Protein AF-U4V717-F1 (afdb_monomer_lite)

Organism: NCBI:txid1337887

Radius of gyration: 13.28 Å; chains: 1; bounding box: 32×36×32 Å

Sequence (112 aa):
MDNIWSGIRCFWQEDERPTEAALKHAASLITATRAAGFPPEAASRGYWPTVRLLWKDGKIEVEVHDDHYELYFFSGSARDGNFSIMDYPGTAPDVLEALASEIQKRHSILDL

Structure (mmCIF, N/CA/C/O backbone):
data_AF-U4V717-F1
#
_entry.id   AF-U4V717-F1
#
loop_
_atom_site.group_PDB
_atom_site.id
_atom_site.type_symbol
_atom_site.label_atom_id
_atom_site.label_alt_id
_atom_site.label_comp_id
_atom_site.label_asym_id
_atom_site.label_entity_id
_atom_site.label_seq_id
_atom_site.pdbx_PDB_ins_code
_atom_site.Cartn_x
_atom_site.Cartn_y
_atom_site.Cartn_z
_atom_site.occupancy
_atom_site.B_iso_or_equiv
_atom_site.auth_seq_id
_atom_site.auth_comp_id
_atom_site.auth_asym_id
_atom_site.auth_atom_id
_atom_site.pdbx_PDB_model_num
ATOM 1 N N . MET A 1 1 ? 4.051 -21.411 5.263 1.00 46.00 1 MET A N 1
ATOM 2 C CA . MET A 1 1 ? 4.164 -19.951 5.090 1.00 46.00 1 MET A CA 1
ATOM 3 C C . MET A 1 1 ? 2.771 -19.458 4.803 1.00 46.00 1 MET A C 1
ATOM 5 O O . MET A 1 1 ? 2.181 -19.937 3.840 1.00 46.00 1 MET A O 1
ATOM 9 N N . ASP A 1 2 ? 2.228 -18.600 5.659 1.00 60.19 2 ASP A N 1
ATOM 10 C CA . ASP A 1 2 ? 0.934 -17.985 5.381 1.00 60.19 2 ASP A CA 1
ATOM 11 C C . ASP A 1 2 ? 1.055 -17.169 4.098 1.00 60.19 2 ASP A C 1
ATOM 13 O O . ASP A 1 2 ? 2.011 -16.415 3.913 1.00 60.19 2 ASP A O 1
ATOM 17 N N . ASN A 1 3 ? 0.112 -17.365 3.178 1.00 86.56 3 ASN A N 1
ATOM 18 C CA . ASN A 1 3 ? 0.033 -16.534 1.990 1.00 86.56 3 ASN A CA 1
ATOM 19 C C . ASN A 1 3 ? -0.214 -15.092 2.460 1.00 86.56 3 ASN A C 1
ATOM 21 O O . ASN A 1 3 ? -1.268 -14.807 3.034 1.00 86.56 3 ASN A O 1
ATOM 25 N N . ILE A 1 4 ? 0.755 -14.193 2.253 1.00 92.50 4 ILE A N 1
ATOM 26 C CA . ILE A 1 4 ? 0.673 -12.793 2.699 1.00 92.50 4 ILE A CA 1
ATOM 27 C C . ILE A 1 4 ? -0.559 -12.083 2.118 1.00 92.50 4 ILE A C 1
ATOM 29 O O . ILE A 1 4 ? -1.140 -11.220 2.766 1.00 92.50 4 ILE A O 1
ATOM 33 N N . TRP A 1 5 ? -1.029 -12.540 0.955 1.00 92.94 5 TRP A N 1
ATOM 34 C CA . TRP A 1 5 ? -2.224 -12.054 0.266 1.00 92.94 5 TRP A CA 1
ATOM 35 C C . TRP A 1 5 ? -3.532 -12.697 0.752 1.00 92.94 5 TRP A C 1
ATOM 37 O O . TRP A 1 5 ? -4.608 -12.333 0.291 1.00 92.94 5 TRP A O 1
ATOM 47 N N . SER A 1 6 ? -3.478 -13.658 1.681 1.00 93.31 6 SER A N 1
ATOM 48 C CA . SER A 1 6 ? -4.678 -14.303 2.227 1.00 93.31 6 SER A CA 1
ATOM 49 C C . SER A 1 6 ? -5.608 -13.266 2.857 1.00 93.31 6 SER A C 1
ATOM 51 O O . SER A 1 6 ? -5.154 -12.439 3.649 1.00 93.31 6 SER A O 1
ATOM 53 N N . GLY A 1 7 ? -6.893 -13.308 2.499 1.00 92.69 7 GLY A N 1
ATOM 54 C CA . GLY A 1 7 ? -7.901 -12.343 2.947 1.00 92.69 7 GLY A CA 1
ATOM 55 C C . GLY A 1 7 ? -7.892 -11.000 2.206 1.00 92.69 7 GLY A C 1
ATOM 56 O O . GLY A 1 7 ? -8.760 -10.178 2.475 1.00 92.69 7 GLY A O 1
ATOM 57 N N . ILE A 1 8 ? -6.967 -10.785 1.263 1.00 95.44 8 ILE A N 1
ATOM 58 C CA . ILE A 1 8 ? -6.894 -9.584 0.421 1.00 95.44 8 ILE A CA 1
ATOM 59 C C . ILE A 1 8 ? -7.468 -9.932 -0.953 1.00 95.44 8 ILE A C 1
ATOM 61 O O . ILE A 1 8 ? -7.048 -10.900 -1.588 1.00 95.44 8 ILE A O 1
ATOM 65 N N . ARG A 1 9 ? -8.441 -9.153 -1.433 1.00 94.62 9 ARG A N 1
ATOM 66 C CA . ARG A 1 9 ? -8.997 -9.340 -2.783 1.00 94.62 9 ARG A CA 1
ATOM 67 C C . ARG A 1 9 ? -8.015 -8.799 -3.822 1.00 94.62 9 ARG A C 1
ATOM 69 O O . ARG A 1 9 ? -7.826 -7.590 -3.882 1.00 94.62 9 ARG A O 1
ATOM 76 N N . CYS A 1 10 ? -7.409 -9.662 -4.633 1.00 92.62 10 CYS A N 1
ATOM 77 C CA . CYS A 1 10 ? -6.458 -9.243 -5.667 1.00 92.62 10 CYS A CA 1
ATOM 78 C C . CYS A 1 10 ? -7.134 -9.105 -7.036 1.00 92.62 10 CYS A C 1
ATOM 80 O O . CYS A 1 10 ? -7.779 -10.039 -7.512 1.00 92.62 10 CYS A O 1
ATOM 82 N N . PHE A 1 11 ? -6.942 -7.954 -7.677 1.00 88.38 11 PHE A N 1
ATOM 83 C CA . PHE A 1 11 ? -7.506 -7.603 -8.977 1.00 88.38 11 PHE A CA 1
ATOM 84 C C . PHE A 1 11 ? -6.384 -7.256 -9.966 1.00 88.38 11 PHE A C 1
ATOM 86 O O . PHE A 1 11 ? -6.067 -6.087 -10.187 1.00 88.38 11 PHE A O 1
ATOM 93 N N . TRP A 1 12 ? -5.760 -8.280 -10.543 1.00 85.62 12 TRP A N 1
ATOM 94 C CA . TRP A 1 12 ? -4.886 -8.178 -11.718 1.00 85.62 12 TRP A CA 1
ATOM 95 C C . TRP A 1 12 ? -4.785 -9.542 -12.404 1.00 85.62 12 TRP A C 1
ATOM 97 O O . TRP A 1 12 ? -4.923 -10.581 -11.755 1.00 85.62 12 TRP A O 1
ATOM 107 N N . GLN A 1 13 ? -4.558 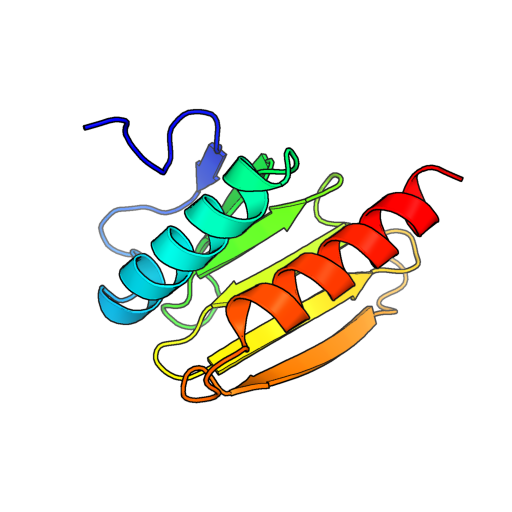-9.534 -13.716 1.00 75.56 13 GLN A N 1
ATOM 108 C CA . GLN A 1 13 ? -4.267 -10.741 -14.492 1.00 75.56 13 GLN A CA 1
ATOM 109 C C . GLN A 1 13 ? -2.754 -10.975 -14.571 1.00 75.56 13 GLN A C 1
ATOM 111 O O . GLN A 1 13 ? -1.965 -10.088 -14.246 1.00 75.56 13 GLN A O 1
ATOM 116 N N . GLU A 1 14 ? -2.341 -12.172 -14.985 1.00 71.56 14 GLU A N 1
ATOM 117 C CA . GLU A 1 14 ? -0.922 -12.550 -15.056 1.00 71.56 14 GLU A CA 1
ATOM 118 C C . GLU A 1 14 ? -0.133 -11.658 -16.030 1.00 71.56 14 GLU A C 1
ATOM 120 O O . GLU A 1 14 ? 0.943 -11.176 -15.681 1.00 71.56 14 GLU A O 1
ATOM 125 N N . ASP A 1 15 ? -0.731 -11.321 -17.175 1.00 71.44 15 ASP A N 1
ATOM 126 C CA . ASP A 1 15 ? -0.134 -10.453 -18.203 1.00 71.44 15 ASP A CA 1
ATOM 127 C C . ASP A 1 15 ? -0.078 -8.968 -17.799 1.00 71.44 15 ASP A C 1
ATOM 129 O O . ASP A 1 15 ? 0.608 -8.157 -18.421 1.00 71.44 15 ASP A O 1
ATOM 133 N N . GLU A 1 16 ? -0.779 -8.603 -16.725 1.00 77.19 16 GLU A N 1
ATOM 134 C CA . GLU A 1 16 ? -0.858 -7.244 -16.189 1.00 77.19 16 GLU A CA 1
ATOM 135 C C . GLU A 1 16 ? -0.322 -7.170 -14.755 1.00 77.19 16 GLU A C 1
ATOM 137 O O . GLU A 1 16 ? -0.637 -6.249 -13.998 1.00 77.19 16 GLU A O 1
ATOM 142 N N . ARG A 1 17 ? 0.528 -8.118 -14.368 1.00 83.06 17 ARG A N 1
ATOM 143 C CA . ARG A 1 17 ? 1.065 -8.194 -13.014 1.00 83.06 17 ARG A CA 1
ATOM 144 C C . ARG A 1 17 ? 1.977 -6.994 -12.686 1.00 83.06 17 ARG A C 1
ATOM 146 O O . ARG A 1 17 ? 2.714 -6.525 -13.558 1.00 83.06 17 ARG A O 1
ATOM 153 N N . PRO A 1 18 ? 1.951 -6.497 -11.436 1.00 91.56 18 PRO A N 1
ATOM 154 C CA . PRO A 1 18 ? 2.944 -5.546 -10.942 1.00 91.56 18 PRO A CA 1
ATOM 155 C C . PRO A 1 18 ? 4.372 -6.106 -11.025 1.00 91.56 18 PRO A C 1
ATOM 157 O O . PRO A 1 18 ? 4.567 -7.320 -11.124 1.00 91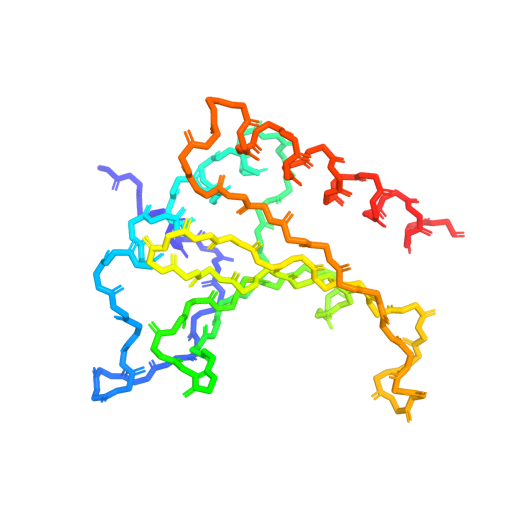.56 18 PRO A O 1
ATOM 160 N N . THR A 1 19 ? 5.383 -5.242 -10.955 1.00 93.31 19 THR A N 1
ATOM 161 C CA . THR A 1 19 ? 6.779 -5.696 -10.899 1.00 93.31 19 THR A CA 1
ATOM 162 C C . THR A 1 19 ? 7.020 -6.559 -9.654 1.00 93.31 19 THR A C 1
ATOM 164 O O . THR A 1 19 ? 6.360 -6.431 -8.619 1.00 93.31 19 THR A O 1
ATOM 167 N N . GLU A 1 20 ? 8.030 -7.427 -9.714 1.00 93.75 20 GLU A N 1
ATOM 168 C CA . GLU A 1 20 ? 8.431 -8.225 -8.549 1.00 93.75 20 GLU A CA 1
ATOM 169 C C . GLU A 1 20 ? 8.961 -7.352 -7.395 1.00 93.75 20 GLU A C 1
ATOM 171 O O . GLU A 1 20 ? 8.788 -7.701 -6.225 1.00 93.75 20 GLU A O 1
ATOM 176 N N . ALA A 1 21 ? 9.562 -6.196 -7.702 1.00 94.81 21 ALA A N 1
ATOM 177 C CA . ALA A 1 21 ? 10.012 -5.236 -6.696 1.00 94.81 21 ALA A CA 1
ATOM 178 C C . ALA A 1 21 ? 8.821 -4.610 -5.953 1.00 94.81 21 ALA A C 1
ATOM 180 O O . ALA A 1 21 ? 8.766 -4.688 -4.722 1.00 94.81 21 ALA A O 1
ATOM 181 N N . ALA A 1 22 ? 7.825 -4.101 -6.686 1.00 95.25 22 ALA A N 1
ATOM 182 C CA . ALA A 1 22 ? 6.596 -3.569 -6.108 1.00 95.25 22 ALA A CA 1
ATOM 183 C C . ALA A 1 22 ? 5.845 -4.632 -5.288 1.00 95.25 22 ALA A C 1
ATOM 185 O O . ALA A 1 22 ? 5.393 -4.350 -4.180 1.00 95.25 22 ALA A O 1
ATOM 186 N N . LEU A 1 23 ? 5.772 -5.883 -5.762 1.00 94.81 23 LEU A N 1
ATOM 187 C CA . LEU A 1 23 ? 5.162 -6.991 -5.010 1.00 94.81 23 LEU A CA 1
ATOM 188 C C . LEU A 1 23 ? 5.893 -7.285 -3.697 1.00 94.81 23 LEU A C 1
ATOM 190 O O . LEU A 1 23 ? 5.249 -7.509 -2.670 1.00 94.81 23 LEU A O 1
ATOM 194 N N . LYS A 1 24 ? 7.229 -7.269 -3.706 1.00 95.19 24 LYS A N 1
ATOM 195 C CA . LYS A 1 24 ? 8.038 -7.471 -2.499 1.00 95.19 24 LYS A CA 1
ATOM 196 C C . LYS A 1 24 ? 7.840 -6.334 -1.494 1.00 95.19 24 LYS A C 1
ATOM 198 O O . LYS A 1 24 ? 7.698 -6.596 -0.301 1.00 95.19 24 LYS A O 1
ATOM 203 N N . HIS A 1 25 ? 7.806 -5.091 -1.960 1.00 96.19 25 HIS A N 1
ATOM 204 C CA . HIS A 1 25 ? 7.550 -3.922 -1.117 1.00 96.19 25 HIS A CA 1
ATOM 205 C C . HIS A 1 25 ? 6.130 -3.933 -0.545 1.00 96.19 25 HIS A C 1
ATOM 207 O O . HIS A 1 25 ? 5.944 -3.757 0.661 1.00 96.19 25 HIS A O 1
ATOM 213 N N . ALA A 1 26 ? 5.139 -4.276 -1.368 1.00 96.62 26 ALA A N 1
ATOM 214 C CA . ALA A 1 26 ? 3.759 -4.429 -0.934 1.00 96.62 26 ALA A CA 1
ATOM 215 C C . ALA A 1 26 ? 3.624 -5.527 0.128 1.00 96.62 26 ALA A C 1
ATOM 217 O O . ALA A 1 26 ? 2.954 -5.322 1.136 1.00 96.62 26 ALA A O 1
ATOM 218 N N . ALA A 1 27 ? 4.309 -6.664 -0.033 1.00 96.38 27 ALA A N 1
ATOM 219 C CA . ALA A 1 27 ? 4.308 -7.732 0.965 1.00 96.38 27 ALA A CA 1
ATOM 220 C C . ALA A 1 27 ? 4.870 -7.272 2.325 1.00 96.38 27 ALA A C 1
ATOM 222 O O . ALA A 1 27 ? 4.322 -7.636 3.372 1.00 96.38 27 ALA A O 1
ATOM 223 N N . SER A 1 28 ? 5.918 -6.444 2.330 1.00 95.88 28 SER A N 1
ATOM 224 C CA . SER A 1 28 ? 6.465 -5.852 3.560 1.00 95.88 28 SER A CA 1
ATOM 225 C C . SER A 1 28 ? 5.455 -4.931 4.247 1.00 95.88 28 SER A C 1
ATOM 227 O O . SER A 1 28 ? 5.237 -5.048 5.454 1.00 95.88 28 SER A O 1
ATOM 229 N N . LEU A 1 29 ? 4.775 -4.071 3.483 1.00 97.12 29 LEU A N 1
ATOM 230 C CA . LEU A 1 29 ? 3.744 -3.182 4.017 1.00 97.12 29 LEU A CA 1
ATOM 231 C C . LEU A 1 29 ? 2.509 -3.948 4.522 1.00 97.12 29 LEU A C 1
ATOM 233 O O . LEU A 1 29 ? 1.985 -3.639 5.593 1.00 97.12 29 LEU A O 1
ATOM 237 N N . ILE A 1 30 ? 2.069 -4.991 3.811 1.00 97.31 30 ILE A N 1
ATOM 238 C CA . ILE A 1 30 ? 0.981 -5.872 4.267 1.00 97.31 30 ILE A CA 1
ATOM 239 C C . ILE A 1 30 ? 1.363 -6.544 5.582 1.00 97.31 30 ILE A C 1
ATOM 241 O O . ILE A 1 30 ? 0.538 -6.630 6.486 1.00 97.31 30 ILE A O 1
ATOM 245 N N . THR A 1 31 ? 2.609 -7.001 5.714 1.00 96.00 31 THR A N 1
ATOM 246 C CA . THR A 1 31 ? 3.085 -7.624 6.954 1.00 96.00 31 THR A CA 1
ATOM 247 C C . THR A 1 31 ? 3.001 -6.642 8.122 1.00 96.00 31 THR A C 1
ATOM 249 O O . THR A 1 31 ? 2.455 -6.991 9.169 1.00 96.00 31 THR A O 1
ATOM 252 N N . ALA A 1 32 ? 3.474 -5.406 7.932 1.00 95.00 32 ALA A N 1
ATOM 253 C CA . ALA A 1 32 ? 3.446 -4.367 8.962 1.00 95.00 32 ALA A CA 1
ATOM 254 C C . ALA A 1 32 ? 2.010 -3.989 9.371 1.00 95.00 32 ALA A C 1
ATOM 256 O O . ALA A 1 32 ? 1.660 -4.030 10.549 1.00 95.00 32 ALA A O 1
ATOM 257 N N . THR A 1 33 ? 1.148 -3.694 8.397 1.00 96.31 33 THR A N 1
ATOM 258 C CA . THR A 1 33 ? -0.250 -3.293 8.646 1.00 96.31 33 THR A CA 1
ATOM 259 C C . THR A 1 33 ? -1.097 -4.432 9.218 1.00 96.31 33 THR A C 1
ATOM 261 O O . THR A 1 33 ? -1.935 -4.211 10.092 1.00 96.31 33 THR A O 1
ATOM 264 N N . ARG A 1 34 ? -0.832 -5.682 8.818 1.00 95.56 34 ARG A N 1
ATOM 265 C CA . ARG A 1 34 ? -1.452 -6.873 9.415 1.00 95.56 34 ARG A CA 1
ATOM 266 C C . ARG A 1 34 ? -1.029 -7.072 10.865 1.00 95.56 34 ARG A C 1
ATOM 268 O O . ARG A 1 34 ? -1.892 -7.342 11.695 1.00 95.56 34 ARG A O 1
ATOM 275 N N . ALA A 1 35 ? 0.260 -6.930 11.177 1.00 93.38 35 ALA A N 1
ATOM 276 C CA . ALA A 1 35 ? 0.754 -7.024 12.551 1.00 93.38 35 ALA A CA 1
ATOM 277 C C . ALA A 1 35 ? 0.125 -5.955 13.462 1.00 93.38 35 ALA A C 1
ATOM 279 O O . ALA A 1 35 ? -0.090 -6.204 14.645 1.00 93.38 35 ALA A O 1
ATOM 280 N N . ALA A 1 36 ? -0.228 -4.803 12.892 1.00 93.06 36 ALA A N 1
ATOM 281 C CA . ALA A 1 36 ? -0.921 -3.722 13.580 1.00 93.06 36 ALA A CA 1
ATOM 282 C C . ALA A 1 36 ? -2.466 -3.848 13.577 1.00 93.06 36 ALA A C 1
ATOM 284 O O . ALA A 1 36 ? -3.154 -3.003 14.145 1.00 93.06 36 ALA A O 1
ATOM 285 N N . GLY A 1 37 ? -3.025 -4.913 12.985 1.00 94.12 37 GLY A N 1
ATOM 286 C CA . GLY A 1 37 ? -4.456 -5.236 13.040 1.00 94.12 37 GLY A CA 1
ATOM 287 C C . GLY A 1 37 ? -5.329 -4.603 11.950 1.00 94.12 37 GLY A C 1
ATOM 288 O O . GLY A 1 37 ? -6.551 -4.675 12.051 1.00 94.12 37 GLY A O 1
ATOM 289 N N . PHE A 1 38 ? -4.738 -4.015 10.907 1.00 95.06 38 PHE A N 1
ATOM 290 C CA . PHE A 1 38 ? -5.462 -3.374 9.800 1.00 95.06 38 PHE A CA 1
ATOM 291 C C . PHE A 1 38 ? -4.875 -3.751 8.422 1.00 95.06 38 PHE A C 1
ATOM 293 O O . PHE A 1 38 ? -4.360 -2.898 7.700 1.00 95.06 38 PHE A O 1
ATOM 300 N N . PRO A 1 39 ? -4.923 -5.031 8.007 1.00 96.44 39 PRO A N 1
ATOM 301 C CA . PRO A 1 39 ? -4.496 -5.403 6.658 1.00 96.44 39 PRO A CA 1
ATOM 302 C C . PRO A 1 39 ? -5.361 -4.702 5.589 1.00 96.44 39 PRO A C 1
ATOM 304 O O . PRO A 1 39 ? -6.517 -4.378 5.869 1.00 96.44 39 PRO A O 1
ATOM 307 N N . PRO A 1 40 ? -4.846 -4.501 4.362 1.00 97.12 40 PRO A N 1
ATOM 308 C CA . PRO A 1 40 ? -5.660 -3.979 3.267 1.00 97.12 40 PRO A CA 1
ATOM 309 C C . PRO A 1 40 ? -6.802 -4.938 2.912 1.00 97.12 40 PRO A C 1
ATOM 311 O O . PRO A 1 40 ? -6.701 -6.152 3.078 1.00 97.12 40 PRO A O 1
ATOM 314 N N . GLU A 1 41 ? -7.888 -4.389 2.382 1.00 96.88 41 GLU A N 1
ATOM 315 C CA . GLU A 1 41 ? -9.090 -5.128 1.970 1.00 96.88 41 GLU A CA 1
ATOM 316 C C . GLU A 1 41 ? -8.965 -5.682 0.547 1.00 96.88 41 GLU A C 1
ATOM 318 O O . GLU A 1 41 ? -9.594 -6.680 0.168 1.00 96.88 41 GLU A O 1
ATOM 323 N N . ALA A 1 42 ? -8.192 -4.980 -0.276 1.00 96.50 42 ALA A N 1
ATOM 324 C CA . ALA A 1 42 ? -7.994 -5.291 -1.673 1.00 96.50 42 ALA A CA 1
ATOM 325 C C . ALA A 1 42 ? -6.625 -4.816 -2.150 1.00 96.50 42 ALA A C 1
ATOM 327 O O . ALA A 1 42 ? -6.006 -3.924 -1.569 1.00 96.50 42 ALA A O 1
ATOM 328 N N . ALA A 1 43 ? -6.185 -5.424 -3.238 1.00 95.69 43 ALA A N 1
ATOM 329 C CA . ALA A 1 43 ? -5.027 -5.014 -3.989 1.00 95.69 43 ALA A CA 1
ATOM 330 C C . ALA A 1 43 ? -5.388 -5.014 -5.480 1.00 95.69 43 ALA A C 1
ATOM 332 O O . ALA A 1 43 ? -6.092 -5.904 -5.955 1.00 95.69 43 ALA A O 1
ATOM 333 N N . SER A 1 44 ? -4.901 -4.037 -6.234 1.00 93.69 44 SER A N 1
ATOM 334 C CA . SER A 1 44 ? -5.025 -3.992 -7.695 1.00 93.69 44 SER A CA 1
ATOM 335 C C . SER A 1 44 ? -3.697 -3.589 -8.337 1.00 93.69 44 SER A C 1
ATOM 337 O O . SER A 1 44 ? -2.765 -3.191 -7.638 1.00 93.69 44 SER A O 1
ATOM 339 N N . ARG A 1 45 ? -3.582 -3.722 -9.658 1.00 91.81 45 ARG A N 1
ATOM 340 C CA . ARG A 1 45 ? -2.476 -3.112 -10.404 1.00 91.81 45 ARG A CA 1
ATOM 341 C C . ARG A 1 45 ? -2.774 -1.623 -10.618 1.00 91.81 45 ARG A C 1
ATOM 343 O O . ARG A 1 45 ? -3.922 -1.260 -10.881 1.00 91.81 45 ARG A O 1
ATOM 350 N N . GLY A 1 46 ? -1.759 -0.769 -10.508 1.00 86.94 46 GLY A N 1
ATOM 351 C CA . GLY A 1 46 ? -1.859 0.621 -10.949 1.00 86.94 46 GLY A CA 1
ATOM 352 C C . GLY A 1 46 ? -1.762 0.800 -12.462 1.00 86.94 46 GLY A C 1
ATOM 353 O O . GLY A 1 46 ? -1.727 -0.161 -13.235 1.00 86.94 46 GLY A O 1
ATOM 354 N N . TYR A 1 47 ? -1.757 2.062 -12.896 1.00 80.75 47 TYR A N 1
ATOM 355 C CA . TYR A 1 47 ? -1.542 2.403 -14.308 1.00 80.75 47 TYR A CA 1
ATOM 356 C C . TYR A 1 47 ? -0.118 2.016 -14.739 1.00 80.75 47 TYR A C 1
ATOM 358 O O . TYR A 1 47 ? 0.097 1.363 -15.765 1.00 80.75 47 TYR A O 1
ATOM 366 N N . TRP A 1 48 ? 0.850 2.339 -13.886 1.00 84.12 48 TRP A N 1
ATOM 367 C CA . TRP A 1 48 ? 2.197 1.781 -13.915 1.00 84.12 48 TRP A CA 1
ATOM 368 C C . TRP A 1 48 ? 2.183 0.333 -13.388 1.00 84.12 48 TRP A C 1
ATOM 370 O O . TRP A 1 48 ? 1.180 -0.099 -12.823 1.00 84.12 48 TRP A O 1
ATOM 380 N N . PRO A 1 49 ? 3.245 -0.475 -13.571 1.00 89.81 49 PRO A N 1
ATOM 381 C CA . PRO A 1 49 ? 3.312 -1.831 -13.011 1.00 89.81 49 PRO A CA 1
ATOM 382 C C . PRO A 1 49 ? 3.520 -1.829 -11.476 1.00 89.81 49 PRO A C 1
ATOM 384 O O . PRO A 1 49 ? 4.343 -2.568 -10.946 1.00 89.81 49 PRO A O 1
ATOM 387 N N . THR A 1 50 ? 2.766 -0.991 -10.767 1.00 93.81 50 THR A N 1
ATOM 388 C CA . THR A 1 50 ? 2.730 -0.782 -9.316 1.00 93.81 50 THR A CA 1
ATOM 389 C C . THR A 1 50 ? 1.661 -1.660 -8.666 1.00 93.81 50 THR A C 1
ATOM 391 O O . THR A 1 50 ? 0.735 -2.150 -9.326 1.00 93.81 50 THR A O 1
ATOM 394 N N . VAL A 1 51 ? 1.764 -1.848 -7.349 1.00 96.44 51 VAL A N 1
ATOM 395 C CA . VAL A 1 51 ? 0.697 -2.465 -6.545 1.00 96.44 51 VAL A CA 1
ATOM 396 C C . VAL A 1 51 ? -0.104 -1.363 -5.865 1.00 96.44 51 VAL A C 1
ATOM 398 O O . VAL A 1 51 ? 0.458 -0.584 -5.111 1.00 96.44 51 VAL A O 1
ATOM 401 N N . ARG A 1 52 ? -1.421 -1.336 -6.047 1.00 96.12 52 ARG A N 1
ATOM 402 C CA . ARG A 1 52 ? -2.332 -0.457 -5.303 1.00 96.12 52 ARG A CA 1
ATOM 403 C C . ARG A 1 52 ? -2.985 -1.239 -4.179 1.00 96.12 52 ARG A C 1
ATOM 405 O O . ARG A 1 52 ? -3.765 -2.147 -4.456 1.00 96.12 52 ARG A O 1
ATOM 412 N N . LEU A 1 53 ? -2.676 -0.909 -2.931 1.00 97.44 53 LEU A N 1
ATOM 413 C CA . LEU A 1 53 ? -3.304 -1.480 -1.737 1.00 97.44 53 LEU A CA 1
ATOM 414 C C . LEU A 1 53 ? -4.428 -0.565 -1.257 1.00 97.44 53 LEU A C 1
ATOM 416 O O . LEU A 1 53 ? -4.249 0.647 -1.225 1.00 97.44 53 LEU A O 1
ATOM 420 N N . LEU A 1 54 ? -5.571 -1.140 -0.883 1.00 95.81 54 LEU A N 1
ATOM 421 C CA . LEU A 1 54 ? -6.799 -0.396 -0.600 1.00 95.81 54 LEU A CA 1
ATOM 422 C C . LEU A 1 54 ? -7.335 -0.707 0.800 1.00 95.81 54 LEU A C 1
ATOM 424 O O . LEU A 1 54 ? -7.443 -1.876 1.183 1.00 95.81 54 LEU A O 1
ATOM 428 N N . TRP A 1 55 ? -7.755 0.335 1.514 1.00 95.50 55 TRP A N 1
ATOM 429 C CA . TRP A 1 55 ? -8.473 0.256 2.787 1.00 95.50 55 TRP A CA 1
ATOM 430 C C . TRP A 1 55 ? -9.728 1.136 2.761 1.00 95.50 55 TRP A C 1
ATOM 432 O O . TRP A 1 55 ? -9.797 2.116 2.010 1.00 95.50 55 TRP A O 1
ATOM 442 N N . LYS A 1 56 ? -10.701 0.823 3.627 1.00 92.19 56 LYS A N 1
ATOM 443 C CA . LYS A 1 56 ? -11.928 1.603 3.843 1.00 92.19 56 LYS A CA 1
ATOM 444 C C . LYS A 1 56 ? -12.683 1.865 2.542 1.00 92.19 56 LYS A C 1
ATOM 446 O O . LYS A 1 56 ? -12.958 3.019 2.208 1.00 92.19 56 LYS A O 1
ATOM 451 N N . ASP A 1 57 ? -12.964 0.803 1.789 1.00 89.50 57 ASP A N 1
ATOM 452 C CA . ASP A 1 57 ? -13.642 0.881 0.489 1.00 89.50 57 ASP A CA 1
ATOM 453 C C . ASP A 1 57 ? -12.915 1.796 -0.521 1.00 89.50 57 ASP A C 1
ATOM 455 O O . ASP A 1 57 ? -13.537 2.476 -1.339 1.00 89.50 57 ASP A O 1
ATOM 459 N N . GLY A 1 58 ? -11.579 1.831 -0.451 1.00 90.25 58 GLY A N 1
ATOM 460 C CA . GLY A 1 58 ? -10.723 2.612 -1.349 1.00 90.25 58 GLY A CA 1
ATOM 461 C C . GLY A 1 58 ? -10.562 4.086 -0.968 1.00 90.25 58 GLY A C 1
ATOM 462 O O . GLY A 1 58 ? -10.028 4.857 -1.758 1.00 90.25 58 GLY A O 1
ATOM 463 N N . LYS A 1 59 ? -10.995 4.506 0.228 1.00 92.00 59 LYS A N 1
ATOM 464 C CA . LYS A 1 59 ? -10.761 5.878 0.722 1.00 92.00 59 LYS A CA 1
ATOM 465 C C . LYS A 1 59 ? -9.318 6.128 1.153 1.00 92.00 59 LYS A C 1
ATOM 467 O O . LYS A 1 59 ? -8.889 7.280 1.221 1.00 92.00 59 LYS A O 1
ATOM 472 N N . ILE A 1 60 ? -8.592 5.062 1.468 1.00 94.88 60 ILE A N 1
ATOM 473 C CA . ILE A 1 60 ? -7.155 5.093 1.704 1.00 94.88 60 ILE A CA 1
ATOM 474 C C . ILE A 1 60 ? -6.530 4.130 0.710 1.00 94.88 60 ILE A C 1
ATOM 476 O O . ILE A 1 60 ? -6.931 2.967 0.620 1.00 94.88 60 ILE A O 1
ATOM 480 N N . GLU A 1 61 ? -5.541 4.618 -0.017 1.00 95.56 61 GLU A N 1
ATOM 481 C CA . GLU A 1 61 ? -4.832 3.840 -1.013 1.00 95.56 61 GLU A CA 1
ATOM 482 C C . GLU A 1 61 ? -3.336 4.070 -0.886 1.00 95.56 61 GLU A C 1
ATOM 484 O O . GLU A 1 61 ? -2.891 5.192 -0.673 1.00 95.56 61 GLU A O 1
ATOM 489 N N . VAL A 1 62 ? -2.563 3.002 -1.031 1.00 97.56 62 VAL A N 1
ATOM 490 C CA . VAL A 1 62 ? -1.119 3.105 -1.207 1.00 97.56 62 VAL A CA 1
ATOM 491 C C . VAL A 1 62 ? -0.763 2.547 -2.568 1.00 97.56 62 VAL A C 1
ATOM 493 O O . VAL A 1 62 ? -0.965 1.354 -2.804 1.00 97.56 62 VAL A O 1
ATOM 496 N N . GLU A 1 63 ? -0.206 3.386 -3.435 1.00 97.25 63 GLU A N 1
ATOM 497 C CA . GLU A 1 63 ? 0.467 2.931 -4.645 1.00 97.25 63 GLU A CA 1
ATOM 498 C C . GLU A 1 63 ? 1.926 2.608 -4.304 1.00 97.25 63 GLU A C 1
ATOM 500 O O . GLU A 1 63 ? 2.667 3.415 -3.745 1.00 97.25 63 GLU A O 1
ATOM 505 N N . VAL A 1 64 ? 2.316 1.361 -4.550 1.00 97.56 64 VAL A N 1
ATOM 506 C CA . VAL A 1 64 ? 3.627 0.812 -4.216 1.00 97.56 64 VAL A CA 1
ATOM 507 C C . VAL A 1 64 ? 4.445 0.720 -5.491 1.00 97.56 64 VAL A C 1
ATOM 509 O O . VAL A 1 64 ? 4.116 -0.057 -6.395 1.00 97.56 64 VAL A O 1
ATOM 512 N N . HIS A 1 65 ? 5.526 1.486 -5.524 1.00 96.25 65 HIS A N 1
ATOM 513 C CA . HIS A 1 65 ? 6.489 1.519 -6.611 1.00 96.25 65 HIS A CA 1
ATOM 514 C C . HIS A 1 65 ? 7.726 0.684 -6.260 1.00 96.25 65 HIS A C 1
ATOM 516 O O . HIS A 1 65 ? 7.890 0.160 -5.151 1.00 96.25 65 HIS A O 1
ATOM 522 N N . ASP A 1 66 ? 8.626 0.569 -7.232 1.00 96.06 66 ASP A N 1
ATOM 523 C CA . ASP A 1 66 ? 9.890 -0.149 -7.075 1.00 96.06 66 ASP A CA 1
ATOM 524 C C . ASP A 1 66 ? 10.821 0.517 -6.052 1.00 96.06 66 ASP A C 1
ATOM 526 O O . ASP A 1 66 ? 11.692 -0.152 -5.504 1.00 96.06 66 ASP A O 1
ATOM 530 N N . ASP A 1 67 ? 10.652 1.812 -5.780 1.00 94.94 67 ASP A N 1
ATOM 531 C CA . ASP A 1 67 ? 11.571 2.624 -4.976 1.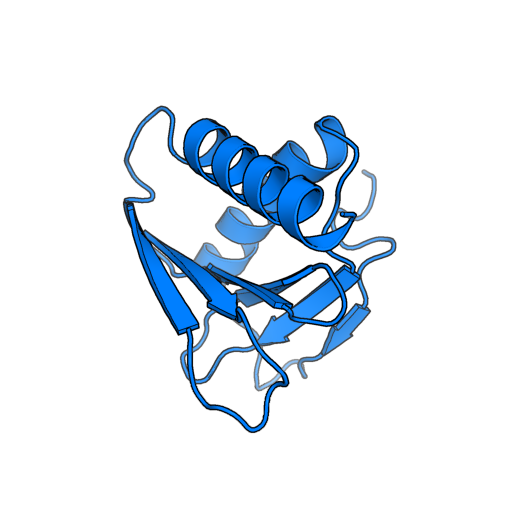00 94.94 67 ASP A CA 1
ATOM 532 C C . ASP A 1 67 ? 10.891 3.565 -3.967 1.00 94.94 67 ASP A C 1
ATOM 534 O O . ASP A 1 67 ? 11.572 4.118 -3.100 1.00 94.94 67 ASP A O 1
ATOM 538 N N . HIS A 1 68 ? 9.569 3.731 -4.022 1.00 96.38 68 HIS A N 1
ATOM 539 C CA . HIS A 1 68 ? 8.811 4.582 -3.104 1.00 96.38 68 HIS A CA 1
ATOM 540 C C . HIS A 1 68 ? 7.364 4.104 -2.927 1.00 96.38 68 HIS A C 1
ATOM 542 O O . HIS A 1 68 ? 6.914 3.147 -3.563 1.00 96.38 68 HIS A O 1
ATOM 548 N N . TYR A 1 69 ? 6.649 4.773 -2.028 1.00 97.62 69 TYR A N 1
ATOM 549 C CA . TYR A 1 69 ? 5.219 4.605 -1.810 1.00 97.62 69 TYR A CA 1
ATOM 550 C C . TYR A 1 69 ? 4.531 5.957 -1.954 1.00 97.62 69 TYR A C 1
ATOM 552 O O . TYR A 1 69 ? 5.044 6.961 -1.459 1.00 97.62 69 TYR A O 1
ATOM 560 N N . GLU A 1 70 ? 3.345 5.959 -2.542 1.00 97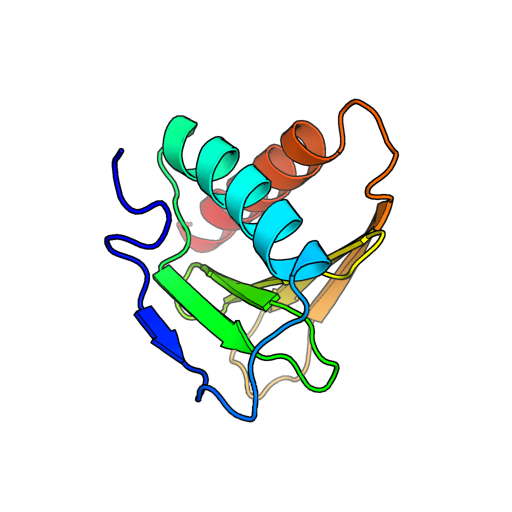.31 70 GLU A N 1
ATOM 561 C CA . GLU A 1 70 ? 2.464 7.119 -2.593 1.00 97.31 70 GLU A CA 1
ATOM 562 C C . GLU A 1 70 ? 1.199 6.802 -1.785 1.00 97.31 70 GLU A C 1
ATOM 564 O O . GLU A 1 70 ? 0.487 5.840 -2.078 1.00 97.31 70 GLU A O 1
ATOM 569 N N . LEU A 1 71 ? 0.920 7.577 -0.735 1.00 96.50 71 LEU A N 1
ATOM 570 C CA . LEU A 1 71 ? -0.281 7.435 0.090 1.00 96.50 71 LEU A CA 1
ATOM 571 C C . LEU A 1 71 ? -1.342 8.440 -0.351 1.00 96.50 71 LEU A C 1
ATOM 573 O O . LEU A 1 71 ? -1.199 9.647 -0.153 1.00 96.50 71 LEU A O 1
ATOM 577 N N . TYR A 1 72 ? -2.444 7.913 -0.862 1.00 94.19 72 TYR A N 1
ATOM 578 C CA . TYR A 1 72 ? -3.626 8.648 -1.268 1.00 94.19 72 TYR A CA 1
ATOM 579 C C . TYR A 1 72 ? -4.695 8.586 -0.178 1.00 94.19 72 TYR A C 1
ATOM 581 O O . TYR A 1 72 ? -5.035 7.522 0.347 1.00 94.19 72 TYR A O 1
ATOM 589 N N . PHE A 1 73 ? -5.269 9.744 0.139 1.00 92.62 73 PHE A N 1
ATOM 590 C CA . PHE A 1 73 ? -6.438 9.846 1.007 1.00 92.62 73 PHE A CA 1
ATOM 591 C C . PHE A 1 73 ? -7.550 10.624 0.316 1.00 92.62 73 PHE A C 1
ATOM 593 O O . PHE A 1 73 ? -7.380 11.803 -0.001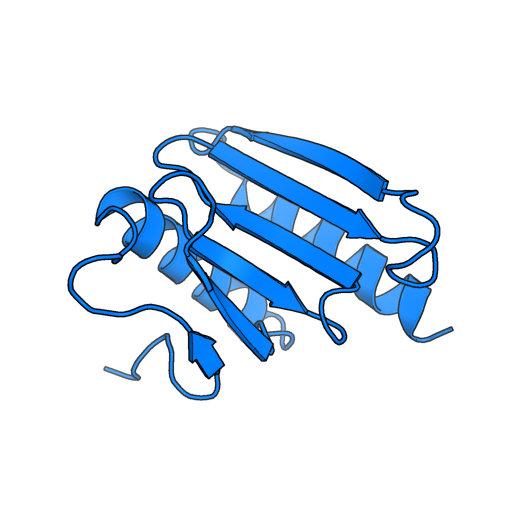 1.00 92.62 73 PHE A O 1
ATOM 600 N N . PHE A 1 74 ? -8.696 9.975 0.139 1.00 88.56 74 PHE A N 1
ATOM 601 C CA . PHE A 1 74 ? -9.879 10.535 -0.501 1.00 88.56 74 PHE A CA 1
ATOM 602 C C . PHE A 1 74 ? -10.855 11.005 0.585 1.00 88.56 74 PHE A C 1
ATOM 604 O O . PHE A 1 74 ? -11.495 10.202 1.264 1.00 88.56 74 PHE A O 1
ATOM 611 N N . SER A 1 75 ? -10.945 12.323 0.780 1.00 74.38 75 SER A N 1
ATOM 612 C CA . SER A 1 75 ? -11.713 12.945 1.873 1.00 74.38 75 SER A CA 1
ATOM 613 C C . SER A 1 75 ? -13.208 13.127 1.574 1.00 74.38 75 SER A C 1
ATOM 615 O O . SER A 1 75 ? -13.943 13.628 2.423 1.00 74.38 75 SER A O 1
ATOM 617 N N . GLY A 1 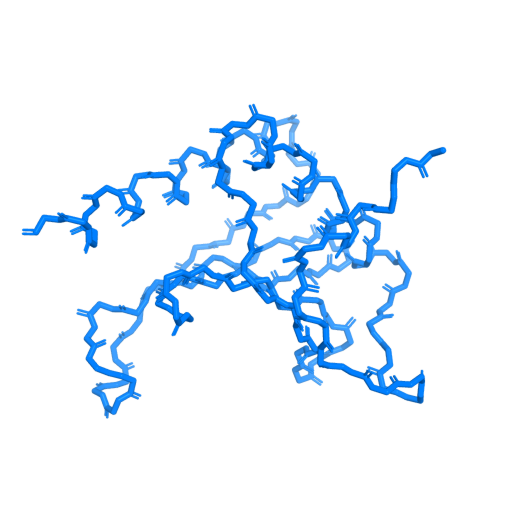76 ? -13.672 12.721 0.388 1.00 68.00 76 GLY A N 1
ATOM 618 C CA . GLY A 1 76 ? -15.058 12.864 -0.063 1.00 68.00 76 GLY A CA 1
ATOM 619 C C . GLY A 1 76 ? -15.620 11.593 -0.692 1.00 68.00 76 GLY A C 1
ATOM 620 O O . GLY A 1 76 ? -15.030 10.513 -0.618 1.00 68.00 76 GLY A O 1
ATOM 621 N N . SER A 1 77 ? -16.779 11.716 -1.341 1.00 60.56 77 SER A N 1
ATOM 622 C CA . SER A 1 77 ? -17.225 10.660 -2.249 1.00 60.56 77 SER A CA 1
ATOM 623 C C . SER A 1 77 ? -16.241 10.595 -3.423 1.00 60.56 77 SER A C 1
ATOM 625 O O . SER A 1 77 ? -15.729 11.631 -3.846 1.00 60.56 77 SER A O 1
ATOM 627 N N . ALA A 1 78 ? -15.982 9.413 -3.993 1.00 55.19 78 ALA A N 1
ATOM 628 C CA . ALA A 1 78 ? -15.066 9.256 -5.135 1.00 55.19 78 ALA A CA 1
ATOM 629 C C . ALA A 1 78 ? -15.403 10.166 -6.349 1.00 55.19 78 ALA A C 1
ATOM 631 O O . ALA A 1 78 ? -14.615 10.270 -7.284 1.00 55.19 78 ALA A O 1
ATOM 632 N N . ARG A 1 79 ? -16.569 10.834 -6.342 1.00 50.62 79 ARG A N 1
ATOM 633 C CA . ARG A 1 79 ? -17.027 11.796 -7.353 1.00 50.62 79 ARG A CA 1
ATOM 634 C C . ARG A 1 79 ? -16.484 13.215 -7.181 1.00 50.62 79 ARG A C 1
ATOM 636 O O . ARG A 1 79 ? -16.505 13.956 -8.157 1.00 50.62 79 ARG A O 1
ATOM 643 N N . ASP A 1 80 ? -16.002 13.592 -5.998 1.00 61.16 80 ASP A N 1
ATOM 644 C CA . ASP A 1 80 ? -15.619 14.984 -5.714 1.00 61.16 80 ASP A CA 1
ATOM 645 C C . ASP A 1 80 ? -14.162 15.299 -6.093 1.00 61.16 80 ASP A C 1
ATOM 647 O O . ASP A 1 80 ? -13.747 16.452 -6.031 1.00 61.16 80 ASP A O 1
ATOM 651 N N . GLY A 1 81 ? -13.374 14.287 -6.482 1.00 67.50 81 GLY A N 1
ATOM 652 C CA . GLY A 1 81 ? -12.004 14.446 -6.992 1.00 67.50 81 GLY A CA 1
ATOM 653 C C . GLY A 1 81 ? -10.976 14.981 -5.985 1.00 67.50 81 GLY A C 1
ATOM 654 O O . GLY A 1 81 ? -9.809 15.125 -6.333 1.00 67.50 81 GLY A O 1
ATOM 655 N N . ASN A 1 82 ? -11.381 15.259 -4.745 1.00 78.62 82 ASN A N 1
ATOM 656 C CA . ASN A 1 82 ? -10.500 15.781 -3.707 1.00 78.62 82 ASN A CA 1
ATOM 657 C C . ASN A 1 82 ? -9.726 14.644 -3.036 1.00 78.62 82 ASN A C 1
ATOM 659 O O . ASN A 1 82 ? -10.304 13.807 -2.336 1.00 78.62 82 ASN A O 1
ATOM 663 N N . PHE A 1 83 ? -8.408 14.653 -3.212 1.00 86.06 83 PHE A N 1
ATOM 664 C CA . PHE A 1 83 ? -7.491 13.753 -2.527 1.00 86.06 83 PHE A CA 1
ATOM 665 C C . PHE A 1 83 ? -6.231 14.492 -2.074 1.00 86.06 83 PHE A C 1
ATOM 667 O O . PHE A 1 83 ? -5.862 15.529 -2.628 1.00 86.06 83 PHE A O 1
ATOM 674 N N . SER A 1 84 ? -5.565 13.950 -1.059 1.00 89.69 84 SER A N 1
ATOM 675 C CA . SER A 1 84 ? -4.191 14.322 -0.709 1.00 89.69 84 SER A CA 1
ATOM 676 C C . SER A 1 84 ? -3.243 13.178 -1.039 1.00 89.69 84 SER A C 1
ATOM 678 O O . SER A 1 84 ? -3.597 12.031 -0.766 1.00 89.69 84 SER A O 1
ATOM 680 N N . ILE A 1 85 ? -2.053 13.507 -1.544 1.00 92.75 85 ILE A N 1
ATOM 681 C CA . ILE A 1 85 ? -0.948 12.566 -1.770 1.00 92.75 85 ILE A CA 1
ATOM 682 C C . ILE A 1 85 ? 0.175 12.872 -0.779 1.00 92.75 85 ILE A C 1
ATOM 684 O O . ILE A 1 85 ? 0.449 14.041 -0.492 1.00 92.75 85 ILE A O 1
ATOM 688 N N . MET A 1 86 ? 0.812 11.827 -0.257 1.00 94.94 86 MET A N 1
ATOM 689 C CA . MET A 1 86 ? 2.066 11.911 0.490 1.00 94.94 86 MET A CA 1
ATOM 690 C C . MET A 1 86 ? 3.053 10.866 -0.037 1.00 94.94 86 MET A C 1
ATOM 692 O O . MET A 1 86 ? 2.712 9.686 -0.098 1.00 94.94 86 MET A O 1
ATOM 696 N N . ASP A 1 87 ? 4.271 11.299 -0.356 1.00 95.81 87 ASP A N 1
ATOM 697 C CA . ASP A 1 87 ? 5.337 10.445 -0.886 1.00 95.81 87 ASP A CA 1
ATOM 698 C C . ASP A 1 87 ? 6.279 9.955 0.215 1.00 95.81 87 ASP A C 1
ATOM 700 O O . ASP A 1 87 ? 6.719 10.720 1.078 1.00 95.81 87 ASP A O 1
ATOM 704 N N . TYR A 1 88 ? 6.638 8.676 0.149 1.00 95.50 88 TYR A N 1
ATOM 705 C CA . TYR A 1 88 ? 7.497 8.007 1.120 1.00 95.50 88 TYR A CA 1
ATOM 706 C C . TYR A 1 88 ? 8.643 7.274 0.405 1.00 95.50 88 TYR A C 1
ATOM 708 O O . TYR A 1 88 ? 8.393 6.281 -0.284 1.00 95.50 88 TYR A O 1
ATOM 716 N N . PRO A 1 89 ? 9.911 7.697 0.578 1.00 93.62 89 PRO A N 1
ATOM 717 C CA . PRO A 1 89 ? 11.053 7.017 -0.030 1.00 93.62 89 PRO A CA 1
ATOM 718 C C . PRO A 1 89 ? 11.221 5.599 0.524 1.00 93.62 89 PRO A C 1
ATOM 720 O O . PRO A 1 89 ? 11.373 5.417 1.731 1.00 93.62 89 PRO A O 1
ATOM 723 N N . GLY A 1 90 ? 11.279 4.586 -0.342 1.00 89.25 90 GLY A N 1
ATOM 724 C CA . GLY A 1 90 ? 11.407 3.184 0.071 1.00 89.25 90 GLY A CA 1
ATOM 725 C C . GLY A 1 90 ? 12.748 2.840 0.728 1.00 89.25 90 GLY A C 1
ATOM 726 O O . GLY A 1 90 ? 12.875 1.797 1.364 1.00 89.25 90 GLY A O 1
ATOM 727 N N . THR A 1 91 ? 13.745 3.719 0.603 1.00 88.44 91 THR A N 1
ATOM 728 C CA . THR A 1 91 ? 15.072 3.597 1.226 1.00 88.44 91 THR A CA 1
ATOM 729 C C . THR A 1 91 ? 15.145 4.172 2.640 1.00 88.44 91 THR A C 1
ATOM 731 O O . THR A 1 91 ? 16.158 3.972 3.314 1.00 88.44 91 THR A O 1
ATOM 734 N N . ALA A 1 92 ? 14.113 4.888 3.102 1.00 90.44 92 ALA A N 1
ATOM 735 C CA . ALA A 1 92 ? 14.099 5.430 4.455 1.00 90.44 92 ALA A CA 1
ATOM 736 C C . ALA A 1 92 ? 13.969 4.288 5.488 1.00 90.44 92 ALA A C 1
ATOM 738 O O . ALA A 1 92 ? 13.154 3.379 5.308 1.00 90.44 92 ALA A O 1
ATOM 739 N N . PRO A 1 93 ? 14.771 4.302 6.569 1.00 87.12 93 PRO A N 1
ATOM 740 C CA . PRO A 1 93 ? 14.885 3.170 7.494 1.00 87.12 93 PRO A CA 1
ATOM 741 C C . PRO A 1 93 ? 13.590 2.868 8.263 1.00 87.12 93 PRO A C 1
ATOM 743 O O . PRO A 1 93 ? 13.372 1.730 8.670 1.00 87.12 93 PRO A O 1
ATOM 746 N N . ASP A 1 94 ? 12.733 3.868 8.442 1.00 93.62 94 ASP A N 1
ATOM 747 C CA . ASP A 1 94 ? 11.478 3.839 9.194 1.00 93.62 94 ASP A CA 1
ATOM 748 C C . ASP A 1 94 ? 10.237 3.964 8.292 1.00 93.62 94 ASP A C 1
ATOM 750 O O . ASP A 1 94 ? 9.122 4.141 8.785 1.00 93.62 94 ASP A O 1
ATOM 754 N N . VAL A 1 95 ? 10.397 3.829 6.968 1.00 95.25 95 VAL A N 1
ATOM 755 C CA . VAL A 1 95 ? 9.327 4.097 5.991 1.00 95.25 95 VAL A CA 1
ATOM 756 C C . VAL A 1 95 ? 8.046 3.307 6.268 1.00 95.25 95 VAL A C 1
ATOM 758 O O . VAL A 1 95 ? 6.951 3.859 6.204 1.00 95.25 95 VAL A O 1
ATOM 761 N N . LEU A 1 96 ? 8.168 2.025 6.623 1.00 95.81 96 LEU A N 1
ATOM 762 C CA . LEU A 1 96 ? 7.014 1.159 6.873 1.00 95.81 96 LEU A CA 1
ATOM 763 C C . LEU A 1 96 ? 6.272 1.547 8.155 1.00 95.81 96 LEU A C 1
ATOM 765 O O . LEU A 1 96 ? 5.048 1.460 8.192 1.00 95.81 96 LEU A O 1
ATOM 769 N N . GLU A 1 97 ? 6.996 1.980 9.190 1.00 95.19 97 GLU A N 1
ATOM 770 C CA . GLU A 1 97 ? 6.404 2.442 10.447 1.00 95.19 97 GLU A CA 1
ATOM 771 C C . GLU A 1 97 ? 5.684 3.777 10.238 1.00 95.19 97 GLU A C 1
ATOM 773 O O . GLU A 1 97 ? 4.518 3.917 10.612 1.00 95.19 97 GLU A O 1
ATOM 778 N N . ALA A 1 98 ? 6.344 4.727 9.568 1.00 95.44 98 ALA A N 1
ATOM 779 C CA . ALA A 1 98 ? 5.770 6.028 9.248 1.00 95.44 98 ALA A CA 1
ATOM 780 C C . ALA A 1 98 ? 4.501 5.892 8.390 1.00 95.44 98 ALA A C 1
ATOM 782 O O . ALA A 1 98 ? 3.480 6.521 8.680 1.00 95.44 98 ALA A O 1
ATOM 783 N N . LEU A 1 99 ? 4.541 5.027 7.373 1.00 95.62 99 LEU A N 1
ATOM 784 C CA . LEU A 1 99 ? 3.412 4.779 6.484 1.00 95.62 99 LEU A CA 1
ATOM 785 C C . LEU A 1 99 ? 2.261 4.061 7.205 1.00 95.62 99 LEU A C 1
ATOM 787 O O . LEU A 1 99 ? 1.112 4.486 7.096 1.00 95.62 99 LEU A O 1
ATOM 791 N N . ALA A 1 100 ? 2.547 3.018 7.993 1.00 95.56 100 ALA A N 1
ATOM 792 C CA . ALA A 1 100 ? 1.525 2.318 8.774 1.00 95.56 100 ALA A CA 1
ATOM 793 C C . ALA A 1 100 ? 0.848 3.244 9.802 1.00 95.56 100 ALA A C 1
ATOM 795 O O . ALA A 1 100 ? -0.374 3.201 9.951 1.00 95.56 100 ALA A O 1
ATOM 796 N N . SER A 1 101 ? 1.622 4.110 10.463 1.00 95.38 101 SER A N 1
ATOM 797 C CA . SER A 1 101 ? 1.114 5.107 11.412 1.00 95.38 101 SER A CA 1
ATOM 798 C C . SER A 1 101 ? 0.169 6.110 10.742 1.00 95.38 101 SER A C 1
ATOM 800 O O . SER A 1 101 ? -0.930 6.368 11.242 1.00 95.38 101 SER A O 1
ATOM 802 N N . GLU A 1 102 ? 0.536 6.630 9.566 1.00 95.69 102 GLU A N 1
ATOM 803 C CA . GLU A 1 102 ? -0.323 7.574 8.847 1.00 95.69 102 GLU A CA 1
ATOM 804 C C . GLU A 1 102 ? -1.597 6.890 8.319 1.00 95.69 102 GLU A C 1
ATOM 806 O O . GLU A 1 102 ? -2.684 7.447 8.481 1.00 95.69 102 GLU A O 1
ATOM 811 N N . ILE A 1 103 ? -1.520 5.657 7.798 1.00 94.44 103 ILE A N 1
ATOM 812 C CA . ILE A 1 103 ? -2.711 4.866 7.425 1.00 94.44 103 ILE A CA 1
ATOM 813 C C . ILE A 1 103 ? -3.640 4.696 8.632 1.00 94.44 103 ILE A C 1
ATOM 815 O O . ILE A 1 103 ? -4.843 4.946 8.525 1.00 94.44 103 ILE A O 1
ATOM 819 N N . GLN A 1 104 ? -3.098 4.324 9.796 1.00 94.00 104 GLN A N 1
ATOM 820 C CA . GLN A 1 104 ? -3.880 4.129 11.016 1.00 94.00 104 GLN A CA 1
ATOM 821 C C . GLN A 1 104 ? -4.570 5.419 11.475 1.00 94.00 104 GLN A C 1
ATOM 823 O O . GLN A 1 104 ? -5.741 5.410 11.860 1.00 94.00 104 GLN A O 1
ATOM 828 N N . LYS A 1 105 ? -3.876 6.556 11.393 1.00 93.12 105 LYS A N 1
ATOM 829 C CA . LYS A 1 105 ? -4.456 7.869 11.685 1.00 93.12 105 LYS A CA 1
ATOM 830 C C . LYS A 1 105 ? -5.628 8.189 10.754 1.00 93.12 105 LYS A C 1
ATOM 832 O O . LYS A 1 105 ? -6.659 8.667 11.226 1.00 93.12 105 LYS A O 1
ATOM 837 N N . ARG A 1 106 ? -5.504 7.910 9.450 1.00 91.00 106 ARG A N 1
ATOM 838 C CA . ARG A 1 106 ? -6.597 8.109 8.477 1.00 91.00 106 ARG A CA 1
ATOM 839 C C . ARG A 1 106 ? -7.758 7.146 8.702 1.00 91.00 106 ARG A C 1
ATOM 841 O O . ARG A 1 106 ? -8.905 7.571 8.594 1.00 91.00 106 ARG A O 1
ATOM 848 N N . HIS A 1 107 ? -7.475 5.901 9.081 1.00 87.75 107 HIS A N 1
ATOM 849 C CA . HIS A 1 107 ? -8.479 4.928 9.516 1.00 87.75 107 HIS A CA 1
ATOM 850 C C . HIS A 1 107 ? -9.369 5.508 10.620 1.00 87.75 107 HIS A C 1
ATOM 852 O O . HIS A 1 107 ? -10.587 5.538 10.466 1.00 87.75 107 HIS A O 1
ATOM 858 N N . SER A 1 108 ? -8.755 6.043 11.679 1.00 86.25 108 SER A N 1
ATOM 859 C CA . SER A 1 108 ? -9.467 6.622 12.824 1.00 86.25 108 SER A CA 1
ATOM 860 C C . SER A 1 108 ? -10.310 7.846 12.462 1.00 86.25 108 SER A C 1
ATOM 862 O O . SER A 1 108 ? -11.341 8.067 13.080 1.00 86.25 108 SER A O 1
ATOM 864 N N . ILE A 1 109 ? -9.899 8.643 11.468 1.00 85.94 109 ILE A N 1
ATOM 865 C CA . ILE A 1 109 ? -10.684 9.797 10.997 1.00 85.94 109 ILE A CA 1
ATOM 866 C C . ILE A 1 109 ? -11.957 9.344 10.270 1.00 85.94 109 ILE A C 1
ATOM 868 O O . ILE A 1 109 ? -12.974 10.020 10.357 1.00 85.94 109 ILE A O 1
ATOM 872 N N . LEU A 1 110 ? -11.903 8.222 9.546 1.00 81.75 110 LEU A N 1
ATOM 873 C CA . LEU A 1 110 ? -13.032 7.701 8.769 1.00 81.75 110 LEU A CA 1
ATOM 874 C C . LEU A 1 110 ? -14.041 6.892 9.598 1.00 81.75 110 LEU A C 1
ATOM 876 O O . LEU A 1 110 ? -15.135 6.632 9.104 1.00 81.75 110 LEU A O 1
ATOM 880 N N . ASP A 1 111 ? -13.662 6.472 10.807 1.00 74.62 111 ASP A N 1
ATOM 881 C CA . ASP A 1 111 ? -14.531 5.762 11.758 1.00 74.62 111 ASP A CA 1
ATOM 882 C C . ASP A 1 111 ? -15.292 6.706 12.717 1.00 74.62 111 ASP A C 1
ATOM 884 O O . ASP A 1 111 ? -16.078 6.231 13.540 1.00 74.62 111 ASP A O 1
ATOM 888 N N . LEU A 1 112 ? -15.060 8.023 12.619 1.00 58.88 112 LEU A N 1
ATOM 889 C CA . LEU A 1 112 ? -15.773 9.088 13.345 1.00 58.88 112 LEU A CA 1
ATOM 890 C C . LEU A 1 112 ? -16.970 9.611 12.541 1.00 58.88 112 LEU A C 1
ATOM 892 O O . LEU A 1 112 ? -17.992 9.936 13.189 1.00 58.88 112 LEU A O 1
#

Foldseek 3Di:
DPPLCVQAAEADDPVLAADPLLVVLLSVLQVLLVVVPHGFNYWYADPHSWIWGADDNRQWIWTGDNFWIKIWHNPDPPVVPDIDIDIFTPPDPCRSVVVSVVVVVSVVVVVD

Secondary structure (DSSP, 8-state):
---TTTT-EEE--GGGPPPHHHHHHHHHHHHHHHHTT---SEEEE-SSS-EEEEETTTTEEEEE-SSEEEEEEE-S-TTS--EEEEEEETTSTTHHHHHHHHHHHHHHHHT-

pLDDT: mean 89.32, std 10.89, range [46.0, 97.62]